Protein AF-A0A537GM13-F1 (afdb_monomer)

Sequence (65 aa):
MIHQLRIYEIFERNKAAFHDRFRDHAARIMRSYGFDIIAMWEGKTGQRTEFVYLLAWHDEQTMRL

pLDDT: mean 95.38, std 2.29, range [85.19, 98.06]

Foldseek 3Di:
DDKDKDKDWDDPVCVVVVVCCCVPPVVVVCVVVPWAWPDWDWDDDPPTIMTMTMTDDPDDVVVVD

Radius of gyration: 12.94 Å; Cα contacts (8 Å, |Δi|>4): 89; chains: 1; bounding box: 33×18×35 Å

Mean predicted aligned error: 2.63 Å

Nearest PDB structures (foldseek):
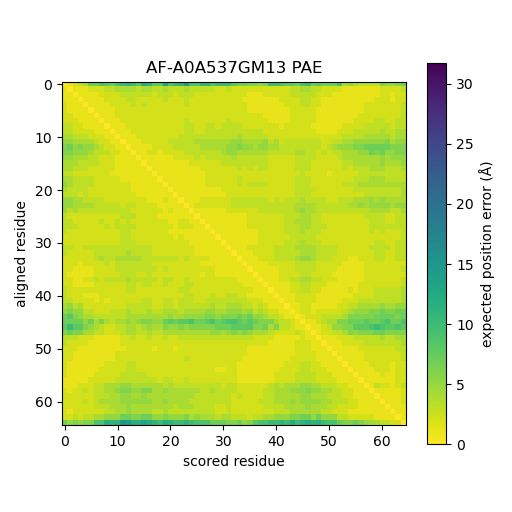  5k9f-assembly1_A  TM=7.605E-01  e=5.643E-02  Paraburkholderia xenovorans LB400
  6ra5-assembly1_B  TM=5.760E-01  e=1.161E-01  Homo sapiens
  6nuk-assembly1_A  TM=5.052E-01  e=4.250E-01  synthetic construct
  4n2p-assembly1_A  TM=4.326E-01  e=2.221E-01  Pyrococcus horikoshii OT3
  1zzi-assembly2_B  TM=4.750E-01  e=4.568E-01  Homo sapiens

Solvent-accessible surface area (backbone atoms only — not comparable to full-atom values): 3874 Å² total; per-residue (Å²): 110,45,78,48,80,45,80,40,85,48,51,85,96,49,40,66,63,50,51,51,48,38,66,77,43,47,54,57,54,42,44,78,73,70,48,40,75,78,47,75,52,80,45,73,61,89,92,44,39,28,46,34,37,33,33,53,32,74,48,68,70,75,70,71,110

Structure (mmCIF, N/CA/C/O backbone):
data_AF-A0A537GM13-F1
#
_entry.id   AF-A0A537GM13-F1
#
loop_
_atom_site.group_PDB
_atom_site.id
_atom_site.type_symbol
_atom_site.label_atom_id
_atom_site.label_alt_id
_atom_site.label_comp_id
_atom_site.label_asym_id
_atom_site.label_entity_id
_atom_site.label_seq_id
_atom_site.pdbx_PDB_ins_code
_atom_site.Cartn_x
_atom_site.Cartn_y
_atom_site.Cartn_z
_atom_site.occupancy
_atom_site.B_iso_or_equiv
_atom_site.auth_seq_id
_atom_site.auth_comp_id
_atom_site.auth_asym_id
_atom_site.auth_atom_id
_atom_site.pdbx_PDB_model_num
ATOM 1 N N . MET A 1 1 ? 17.497 -1.917 -6.381 1.00 88.44 1 MET A N 1
ATOM 2 C CA . MET A 1 1 ? 16.157 -2.323 -5.913 1.00 88.44 1 MET A CA 1
ATOM 3 C C . MET A 1 1 ? 15.933 -1.767 -4.520 1.00 88.44 1 MET A C 1
ATOM 5 O O . MET A 1 1 ? 16.737 -2.037 -3.635 1.00 88.44 1 MET A O 1
ATOM 9 N N . ILE A 1 2 ? 14.889 -0.959 -4.354 1.00 97.44 2 ILE A N 1
ATOM 10 C CA . ILE A 1 2 ? 14.529 -0.282 -3.104 1.00 97.44 2 ILE A CA 1
ATOM 11 C C . ILE A 1 2 ? 13.090 -0.648 -2.765 1.00 97.44 2 ILE A C 1
ATOM 13 O O . ILE A 1 2 ? 12.230 -0.645 -3.642 1.00 97.44 2 ILE A O 1
ATOM 17 N N . HIS A 1 3 ? 12.834 -0.940 -1.494 1.00 97.69 3 HIS A N 1
ATOM 18 C CA . HIS A 1 3 ? 11.493 -1.210 -0.994 1.00 97.69 3 HIS A CA 1
ATOM 19 C C . HIS A 1 3 ? 11.034 -0.043 -0.120 1.00 97.69 3 HIS A C 1
ATOM 21 O O . HIS A 1 3 ? 11.657 0.251 0.900 1.00 97.69 3 HIS A O 1
ATOM 27 N N . GLN A 1 4 ? 9.960 0.633 -0.527 1.00 97.94 4 GLN A N 1
ATOM 28 C CA . GLN A 1 4 ? 9.411 1.789 0.178 1.00 97.94 4 GLN A CA 1
ATOM 29 C C . GLN A 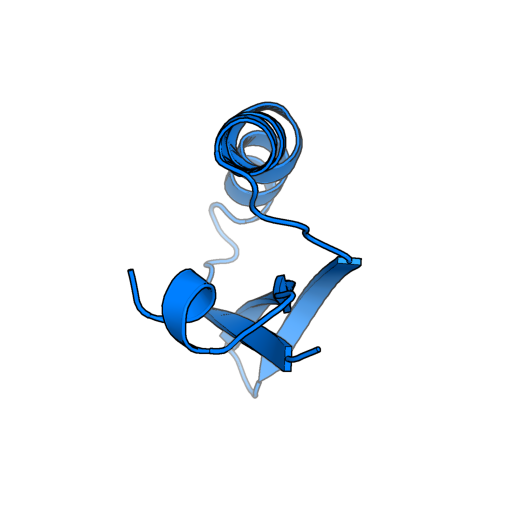1 4 ? 8.121 1.403 0.901 1.00 97.94 4 GLN A C 1
ATOM 31 O O . GLN A 1 4 ? 7.106 1.107 0.268 1.00 97.94 4 GLN A O 1
ATOM 36 N N . LEU A 1 5 ? 8.160 1.433 2.233 1.00 97.75 5 LEU A N 1
ATOM 37 C CA . LEU A 1 5 ? 6.998 1.193 3.083 1.00 97.75 5 LEU A CA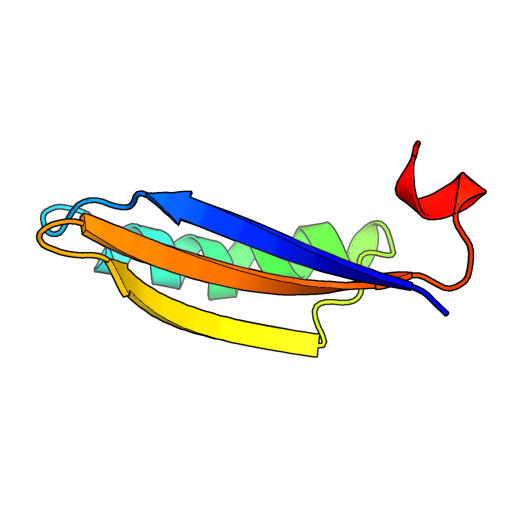 1
ATOM 38 C C . LEU A 1 5 ? 6.181 2.479 3.230 1.00 97.75 5 LEU A C 1
ATOM 40 O O . LEU A 1 5 ? 6.727 3.524 3.590 1.00 97.75 5 LEU A O 1
ATOM 44 N N . ARG A 1 6 ? 4.873 2.407 2.978 1.00 97.19 6 ARG A N 1
ATOM 45 C CA . ARG A 1 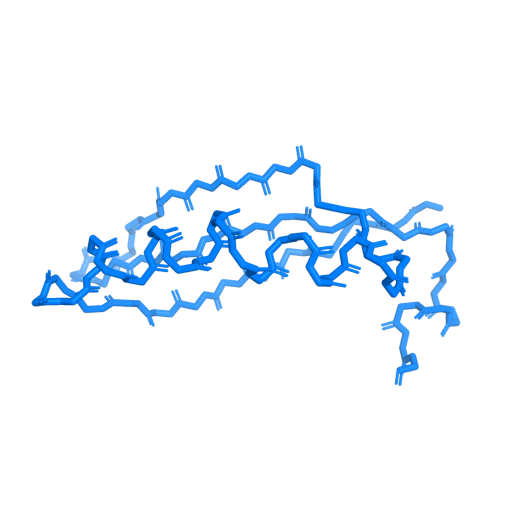6 ? 3.944 3.523 3.193 1.00 97.19 6 ARG A CA 1
ATOM 46 C C . ARG A 1 6 ? 2.867 3.095 4.181 1.00 97.19 6 ARG A C 1
ATOM 48 O O . ARG A 1 6 ? 2.247 2.050 4.001 1.00 97.19 6 ARG A O 1
ATOM 55 N N . ILE A 1 7 ? 2.677 3.904 5.222 1.00 96.75 7 ILE A N 1
ATOM 56 C CA . ILE A 1 7 ? 1.748 3.655 6.329 1.00 96.75 7 ILE A CA 1
ATOM 57 C C . ILE A 1 7 ? 0.844 4.877 6.456 1.00 96.75 7 ILE A C 1
ATOM 59 O O . ILE A 1 7 ? 1.332 5.999 6.599 1.00 96.75 7 ILE A O 1
ATOM 63 N N . TYR A 1 8 ? -0.465 4.656 6.404 1.00 95.81 8 TYR A N 1
ATOM 64 C CA . TYR A 1 8 ? -1.474 5.695 6.577 1.00 95.81 8 TYR A CA 1
ATOM 65 C C . TYR A 1 8 ? -2.446 5.288 7.673 1.00 95.81 8 TYR A C 1
ATOM 67 O O . TYR A 1 8 ? -2.947 4.169 7.658 1.00 95.81 8 TYR A O 1
ATOM 75 N N . GLU A 1 9 ? -2.768 6.195 8.590 1.00 96.38 9 GLU A N 1
ATOM 76 C CA . GLU A 1 9 ? -3.880 5.975 9.514 1.00 96.38 9 GLU A CA 1
ATOM 77 C C . GLU A 1 9 ? -5.211 6.045 8.749 1.00 96.38 9 GLU A C 1
ATOM 79 O O . GLU A 1 9 ? -5.453 6.970 7.969 1.00 96.38 9 GLU A O 1
ATOM 84 N N . ILE A 1 10 ? -6.075 5.058 8.979 1.00 96.31 10 ILE A N 1
ATOM 85 C CA . ILE A 1 10 ? -7.432 4.981 8.438 1.00 96.31 10 ILE A CA 1
ATOM 86 C C . ILE A 1 10 ? -8.437 4.811 9.581 1.00 96.31 10 ILE A C 1
ATOM 88 O O . ILE A 1 10 ? -8.123 4.273 10.641 1.00 96.31 10 ILE A O 1
ATOM 92 N N . PHE A 1 11 ? -9.672 5.271 9.376 1.00 95.38 11 PHE A N 1
ATOM 93 C CA . PHE A 1 11 ? -10.691 5.266 10.425 1.00 95.38 11 PHE A CA 1
ATOM 94 C C . PHE A 1 11 ? -11.703 4.140 10.224 1.00 95.38 11 PHE A C 1
ATOM 96 O O . PHE A 1 11 ? -12.192 3.906 9.122 1.00 95.38 11 PHE A O 1
ATOM 103 N N . GLU A 1 12 ? -12.109 3.498 11.319 1.00 92.12 12 GLU A N 1
ATOM 104 C CA . GLU A 1 12 ? -13.064 2.379 11.293 1.00 92.12 12 GLU A CA 1
ATOM 105 C C . GLU A 1 12 ? -14.367 2.714 10.556 1.00 92.12 12 GLU A C 1
ATOM 107 O O . GLU A 1 12 ? -14.862 1.910 9.771 1.00 92.12 12 GLU A O 1
ATOM 112 N N . ARG A 1 13 ? -14.879 3.942 10.721 1.00 95.81 13 ARG A N 1
ATOM 113 C CA . ARG A 1 13 ? -16.129 4.389 10.084 1.00 95.81 13 ARG A CA 1
ATOM 114 C C . ARG A 1 13 ? -16.116 4.340 8.552 1.00 95.81 13 ARG A C 1
ATOM 116 O O . ARG A 1 13 ? -17.183 4.314 7.952 1.00 95.81 13 ARG A O 1
ATOM 123 N N . ASN A 1 14 ? -14.945 4.402 7.914 1.00 93.19 14 ASN A N 1
ATOM 124 C CA . ASN A 1 14 ? -14.828 4.472 6.455 1.00 93.19 14 ASN A CA 1
ATOM 125 C C . ASN A 1 14 ? -13.778 3.522 5.859 1.00 93.19 14 ASN A C 1
ATOM 127 O O . ASN A 1 14 ? -13.542 3.584 4.652 1.00 93.19 14 ASN A O 1
ATOM 131 N N . LYS A 1 15 ? -13.180 2.625 6.655 1.00 94.19 15 LYS A N 1
ATOM 132 C CA . LYS A 1 15 ? -12.105 1.745 6.175 1.00 94.19 15 LYS A CA 1
ATOM 133 C C . LYS A 1 15 ? -12.522 0.828 5.032 1.00 94.19 15 LYS A C 1
ATOM 135 O O . LYS A 1 15 ? -11.755 0.656 4.096 1.00 94.19 15 LYS A O 1
ATOM 140 N N . ALA A 1 16 ? -13.741 0.286 5.069 1.00 94.94 16 ALA A N 1
ATOM 141 C CA . ALA A 1 16 ? -14.231 -0.601 4.014 1.00 94.94 16 ALA A CA 1
ATOM 142 C C . ALA A 1 16 ? -14.289 0.132 2.663 1.00 94.94 16 ALA A C 1
ATOM 144 O O . ALA A 1 16 ? -13.642 -0.277 1.704 1.00 94.94 16 ALA A O 1
ATOM 145 N N . ALA A 1 17 ? -14.947 1.296 2.634 1.00 96.31 17 ALA A N 1
ATOM 146 C CA . ALA A 1 17 ? -15.026 2.135 1.439 1.00 96.31 17 ALA A CA 1
ATOM 147 C C . ALA A 1 17 ? -13.644 2.617 0.959 1.00 96.31 17 ALA A C 1
ATOM 149 O O . ALA A 1 17 ? -13.415 2.758 -0.243 1.00 96.31 17 ALA A O 1
ATOM 150 N N . PHE A 1 18 ? -12.711 2.869 1.884 1.00 96.06 18 PHE A N 1
ATOM 151 C CA . PHE A 1 18 ? -11.328 3.193 1.542 1.00 96.06 18 PHE A CA 1
ATOM 152 C C . PHE A 1 18 ? -10.630 2.022 0.834 1.00 96.06 18 PHE A C 1
ATOM 154 O O . PHE A 1 18 ? -10.057 2.226 -0.238 1.00 96.06 18 PHE A O 1
ATOM 161 N N . HIS A 1 19 ? -10.705 0.813 1.400 1.00 93.81 19 HIS A N 1
ATOM 162 C CA . HIS A 1 19 ? -10.078 -0.388 0.841 1.00 93.81 19 HIS A CA 1
ATOM 163 C C . HIS A 1 19 ? -10.620 -0.715 -0.549 1.00 93.81 19 HIS A C 1
ATOM 165 O O . HIS A 1 19 ? -9.833 -0.967 -1.461 1.00 93.81 19 HIS A O 1
ATOM 171 N N . ASP A 1 20 ? -11.936 -0.645 -0.739 1.00 95.31 20 ASP A N 1
ATOM 172 C CA . ASP A 1 20 ? -12.561 -0.924 -2.036 1.00 95.31 20 ASP A CA 1
ATOM 173 C C . ASP A 1 20 ? -12.136 0.100 -3.088 1.00 95.31 20 ASP A C 1
ATOM 175 O O . ASP A 1 20 ? -11.653 -0.262 -4.161 1.00 95.31 20 ASP A O 1
ATOM 179 N N . ARG A 1 21 ? -12.160 1.396 -2.747 1.00 95.94 21 ARG A N 1
ATOM 180 C CA . ARG A 1 21 ? -11.674 2.439 -3.658 1.00 95.94 21 ARG A CA 1
ATOM 181 C C . ARG A 1 21 ? -10.192 2.265 -3.998 1.00 95.94 21 ARG A C 1
ATOM 183 O O . ARG A 1 21 ? -9.791 2.520 -5.138 1.00 95.94 21 ARG A O 1
ATOM 190 N N . PHE A 1 22 ? -9.363 1.874 -3.030 1.00 95.25 22 PHE A N 1
ATOM 191 C CA . PHE A 1 22 ? -7.940 1.674 -3.282 1.00 95.25 22 PHE A CA 1
ATOM 192 C C . PHE A 1 22 ? -7.708 0.493 -4.229 1.00 95.25 22 PHE A C 1
ATOM 194 O O . PHE A 1 22 ? -6.990 0.640 -5.219 1.00 95.25 22 PHE A O 1
ATOM 201 N N . ARG A 1 23 ? -8.362 -0.641 -3.962 1.00 90.50 23 ARG A N 1
ATOM 202 C CA . ARG A 1 23 ? -8.279 -1.870 -4.759 1.00 90.50 23 ARG A CA 1
ATOM 203 C C . ARG A 1 23 ? -8.763 -1.661 -6.194 1.00 90.50 23 ARG A C 1
ATOM 205 O O . ARG A 1 23 ? -8.038 -1.978 -7.134 1.00 90.50 23 ARG A O 1
ATOM 212 N N . ASP A 1 24 ? -9.949 -1.082 -6.356 1.00 93.62 24 ASP A N 1
ATOM 213 C CA . ASP A 1 24 ? -10.656 -1.066 -7.642 1.00 93.62 24 ASP A CA 1
ATOM 214 C C . ASP A 1 24 ? -10.215 0.101 -8.540 1.00 93.62 24 ASP A C 1
ATOM 216 O O . ASP A 1 24 ? -10.322 0.051 -9.772 1.00 93.62 24 ASP A O 1
ATOM 220 N N . HIS A 1 25 ? -9.670 1.163 -7.936 1.00 95.81 25 HIS A N 1
ATOM 221 C CA . HIS A 1 25 ? -9.297 2.377 -8.657 1.00 95.81 25 HIS A CA 1
ATOM 222 C C . HIS A 1 25 ? -7.836 2.770 -8.449 1.00 95.81 25 HIS A C 1
ATOM 224 O O . HIS A 1 25 ? -7.090 2.859 -9.427 1.00 95.81 25 HIS A O 1
ATOM 230 N N . ALA A 1 26 ? -7.413 3.028 -7.208 1.00 96.19 26 ALA A N 1
ATOM 231 C CA . ALA A 1 26 ? -6.116 3.660 -6.955 1.00 96.19 26 ALA A CA 1
ATOM 232 C C . ALA A 1 26 ? -4.937 2.774 -7.380 1.00 96.19 26 ALA A C 1
ATOM 234 O O . ALA A 1 26 ? -4.068 3.247 -8.106 1.00 96.19 26 ALA A O 1
ATOM 235 N N . ALA A 1 27 ? -4.942 1.489 -7.013 1.00 95.12 27 ALA A N 1
ATOM 236 C CA . ALA A 1 27 ? -3.880 0.547 -7.361 1.00 95.12 27 ALA A CA 1
ATOM 237 C C . ALA A 1 27 ? -3.697 0.430 -8.884 1.00 95.12 27 ALA A C 1
ATOM 239 O O . ALA A 1 27 ? -2.575 0.446 -9.389 1.00 95.12 27 ALA A O 1
ATOM 240 N N . ARG A 1 28 ? -4.804 0.402 -9.637 1.00 95.25 28 ARG A N 1
ATOM 241 C CA . ARG A 1 28 ? -4.780 0.382 -11.106 1.00 95.25 28 ARG A CA 1
ATOM 242 C C . ARG A 1 28 ? -4.176 1.660 -11.693 1.00 95.25 28 ARG A C 1
ATOM 244 O O . ARG A 1 28 ? -3.367 1.575 -12.613 1.00 95.25 28 ARG A O 1
ATOM 251 N N . ILE A 1 29 ? -4.561 2.827 -11.174 1.00 97.06 29 ILE A N 1
ATOM 252 C CA . ILE A 1 29 ? -4.019 4.123 -11.613 1.00 97.06 29 ILE A CA 1
ATOM 253 C C . ILE A 1 29 ? -2.523 4.201 -11.294 1.00 97.06 29 ILE A C 1
ATOM 255 O O . ILE A 1 29 ? -1.725 4.505 -12.174 1.00 97.06 29 ILE A O 1
ATOM 259 N N . MET A 1 30 ? -2.121 3.851 -10.074 1.00 96.44 30 MET A N 1
ATOM 260 C CA . MET A 1 30 ? -0.716 3.823 -9.660 1.00 96.44 30 MET A CA 1
ATOM 261 C C . MET A 1 30 ? 0.120 2.925 -10.579 1.00 96.44 30 MET A C 1
ATOM 263 O O . MET A 1 30 ? 1.161 3.355 -11.074 1.00 96.44 30 MET A O 1
ATOM 267 N N . ARG A 1 31 ? -0.381 1.729 -10.910 1.00 95.06 31 ARG A N 1
ATOM 268 C CA . ARG A 1 31 ? 0.293 0.823 -11.846 1.00 95.06 31 ARG A CA 1
ATOM 269 C C . ARG A 1 31 ? 0.511 1.451 -13.225 1.00 95.06 31 ARG A C 1
ATOM 271 O O . ARG A 1 31 ? 1.570 1.253 -13.810 1.00 95.06 31 ARG A O 1
ATOM 2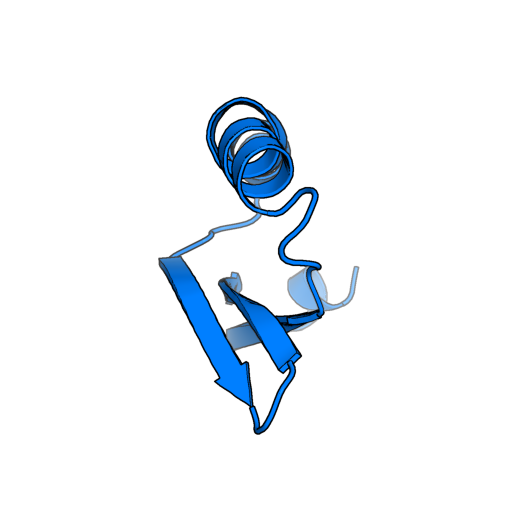78 N N . SER A 1 32 ? -0.444 2.237 -13.738 1.00 96.25 32 SER A N 1
ATOM 279 C CA . SER A 1 32 ? -0.274 2.937 -15.027 1.00 96.25 32 SER A CA 1
ATOM 280 C C . SER A 1 32 ? 0.819 4.012 -15.020 1.00 96.25 32 SER A C 1
ATOM 282 O O . SER A 1 32 ? 1.317 4.362 -16.084 1.00 96.25 32 SER A O 1
ATOM 284 N N . TYR A 1 33 ? 1.231 4.481 -13.840 1.00 94.50 33 TYR A N 1
ATOM 285 C CA . TYR A 1 33 ? 2.340 5.422 -13.657 1.00 94.50 33 TYR A CA 1
ATOM 286 C C . TYR A 1 33 ? 3.641 4.743 -13.195 1.00 94.50 33 TYR A C 1
ATOM 288 O O . TYR A 1 33 ? 4.568 5.427 -12.775 1.00 94.50 33 TYR A O 1
ATOM 296 N N . GLY A 1 34 ? 3.733 3.410 -13.266 1.00 94.06 34 GLY A N 1
ATOM 297 C CA . GLY A 1 34 ? 4.968 2.676 -12.963 1.00 94.06 34 GLY A CA 1
ATOM 298 C C . GLY A 1 34 ? 5.204 2.374 -11.481 1.00 94.06 34 GLY A C 1
ATOM 299 O O . GLY A 1 34 ? 6.284 1.913 -11.125 1.00 94.06 34 GLY A O 1
ATOM 300 N N . PHE A 1 35 ? 4.210 2.584 -10.617 1.00 96.38 35 PHE A N 1
ATOM 301 C CA . PHE A 1 35 ? 4.290 2.158 -9.220 1.00 96.3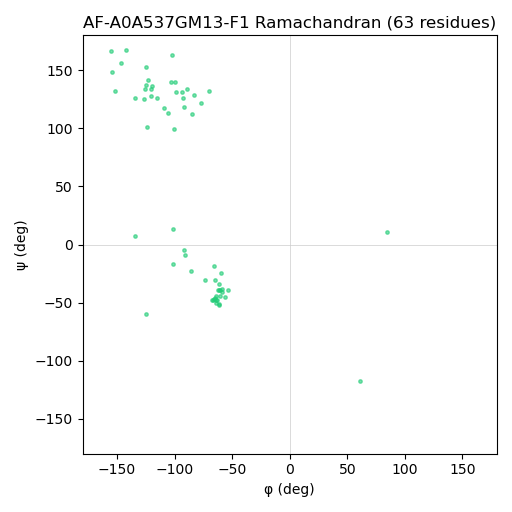8 35 PHE A CA 1
ATOM 302 C C . PHE A 1 35 ? 4.045 0.649 -9.116 1.00 96.38 35 PHE A C 1
ATOM 304 O O . PHE A 1 35 ? 2.971 0.166 -9.490 1.00 96.38 35 PHE A O 1
ATOM 311 N N . ASP A 1 36 ? 5.008 -0.083 -8.559 1.00 96.69 36 ASP A N 1
ATOM 312 C CA . ASP A 1 36 ? 4.904 -1.526 -8.331 1.00 96.69 36 ASP A CA 1
ATOM 313 C C . ASP A 1 36 ? 4.552 -1.827 -6.868 1.00 96.69 36 ASP A C 1
ATOM 315 O O . ASP A 1 36 ? 5.408 -1.770 -5.986 1.00 96.69 36 ASP A O 1
ATOM 319 N N . ILE A 1 37 ? 3.272 -2.096 -6.591 1.00 96.94 37 ILE A N 1
ATOM 320 C CA . ILE A 1 37 ? 2.795 -2.486 -5.256 1.00 96.94 37 ILE A CA 1
ATOM 321 C C . ILE A 1 37 ? 2.976 -3.996 -5.099 1.00 96.94 37 ILE A C 1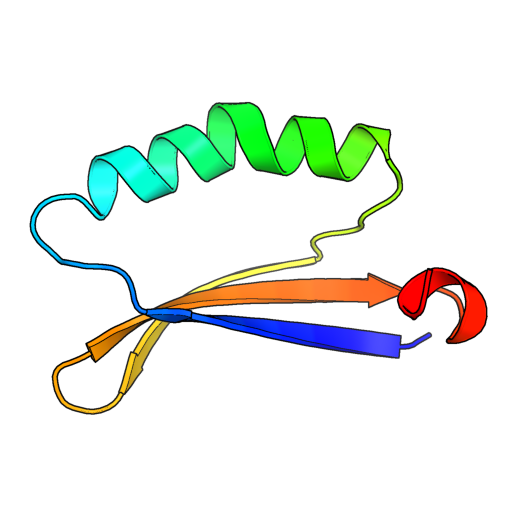
ATOM 323 O O . ILE A 1 37 ? 2.253 -4.773 -5.721 1.00 96.94 37 ILE A O 1
ATOM 327 N N . ILE A 1 38 ? 3.884 -4.408 -4.214 1.00 97.06 38 ILE A N 1
ATOM 328 C CA . ILE A 1 38 ? 4.238 -5.825 -4.024 1.00 97.06 38 ILE A CA 1
ATOM 329 C C . ILE A 1 38 ? 3.590 -6.467 -2.792 1.00 97.06 38 ILE A C 1
ATOM 331 O O . ILE A 1 38 ? 3.534 -7.689 -2.684 1.00 97.06 38 ILE A O 1
ATOM 335 N N . ALA A 1 39 ? 3.092 -5.659 -1.854 1.00 96.75 39 ALA A N 1
ATOM 336 C CA . ALA A 1 39 ? 2.363 -6.131 -0.681 1.00 96.75 39 ALA A CA 1
ATOM 337 C C . ALA A 1 39 ? 1.416 -5.046 -0.162 1.00 96.75 39 ALA A C 1
ATOM 339 O O . ALA A 1 39 ? 1.715 -3.856 -0.265 1.00 96.75 39 ALA A O 1
ATOM 340 N N . MET A 1 40 ? 0.288 -5.461 0.416 1.00 96.31 40 MET A N 1
ATOM 341 C CA . MET A 1 40 ? -0.722 -4.574 0.991 1.00 96.31 40 MET A CA 1
ATOM 342 C C . MET A 1 40 ? -1.465 -5.287 2.125 1.00 96.31 40 MET A C 1
ATOM 344 O O . MET A 1 40 ? -1.892 -6.428 1.949 1.00 96.31 40 MET A O 1
ATOM 348 N N . TRP A 1 41 ? -1.616 -4.635 3.278 1.00 95.56 41 TRP A N 1
ATOM 349 C CA . TRP A 1 41 ? -2.301 -5.191 4.447 1.00 95.56 41 TRP A CA 1
ATOM 350 C C . TRP A 1 41 ? -2.855 -4.101 5.375 1.00 95.56 41 TRP A C 1
ATOM 352 O O . TRP A 1 41 ? -2.525 -2.920 5.259 1.00 95.56 41 TRP A O 1
ATOM 362 N N . GLU A 1 42 ? -3.717 -4.513 6.305 1.00 96.44 42 GLU A N 1
ATOM 363 C CA . GLU A 1 42 ? -4.161 -3.677 7.423 1.00 96.44 42 GLU A CA 1
ATOM 364 C C . GLU A 1 42 ? -3.252 -3.936 8.632 1.00 96.44 42 GLU A C 1
ATOM 366 O O . GLU A 1 42 ? -3.045 -5.083 9.035 1.00 96.44 42 GLU A O 1
ATOM 371 N N . GLY A 1 43 ? -2.682 -2.870 9.186 1.00 95.56 43 GLY A N 1
ATOM 372 C CA . GLY A 1 43 ? -1.906 -2.877 10.421 1.00 95.56 43 GLY A CA 1
ATOM 373 C C . GLY A 1 43 ? -2.714 -2.333 11.597 1.00 95.56 43 GLY A C 1
ATOM 374 O O . GLY A 1 43 ? -3.730 -1.656 11.420 1.00 95.56 43 GLY A O 1
ATOM 375 N N . LYS A 1 44 ? -2.247 -2.611 12.816 1.00 95.19 44 LYS A N 1
ATOM 376 C CA . LYS A 1 44 ? -2.755 -1.974 14.034 1.00 95.19 44 LYS A CA 1
ATOM 377 C C . LYS A 1 44 ? -1.607 -1.531 14.926 1.00 95.19 44 LYS A C 1
ATOM 379 O O . LYS A 1 44 ? -0.796 -2.359 15.337 1.00 95.19 44 LYS A O 1
ATOM 384 N N . THR A 1 45 ? -1.619 -0.253 15.294 1.00 92.69 45 THR A N 1
ATOM 385 C CA . THR A 1 45 ? -0.659 0.345 16.228 1.00 92.69 45 THR A CA 1
ATOM 386 C C . THR A 1 45 ? -1.425 0.998 17.373 1.00 92.69 45 THR A C 1
ATOM 388 O O . THR A 1 45 ? -1.997 2.084 17.245 1.00 92.69 45 THR A O 1
ATOM 391 N N . GLY A 1 46 ? -1.488 0.310 18.516 1.00 92.44 46 GLY A N 1
ATOM 392 C CA . GLY A 1 46 ? -2.339 0.720 19.634 1.00 92.44 46 GLY A CA 1
ATOM 393 C C . GLY A 1 46 ? -3.818 0.733 19.232 1.00 92.44 46 GLY A C 1
ATOM 394 O O . GLY A 1 46 ? -4.375 -0.306 18.889 1.00 92.44 46 GLY A O 1
ATOM 395 N N . GLN A 1 47 ? -4.448 1.911 19.276 1.00 90.94 47 GLN A N 1
ATOM 396 C CA . GLN A 1 47 ? -5.852 2.110 18.877 1.00 90.94 47 GLN A CA 1
ATOM 397 C C . GLN A 1 47 ? -6.023 2.504 17.400 1.00 90.94 47 GLN A C 1
ATOM 399 O O . GLN A 1 47 ? -7.151 2.650 16.935 1.00 90.94 47 GLN A O 1
ATOM 404 N N . ARG A 1 48 ? -4.925 2.714 16.664 1.00 93.81 48 ARG A N 1
ATOM 405 C CA . ARG A 1 48 ? -4.965 3.163 15.270 1.00 93.81 48 ARG A CA 1
ATOM 406 C C . ARG A 1 48 ? -5.024 1.970 14.332 1.00 93.81 48 ARG A C 1
ATOM 408 O O . ARG A 1 48 ? -4.240 1.030 14.477 1.00 93.81 48 ARG A O 1
ATOM 415 N N . THR A 1 49 ? -5.919 2.047 13.357 1.00 96.56 49 THR A N 1
ATOM 416 C CA . THR A 1 49 ? -5.951 1.134 12.215 1.00 96.56 49 THR A CA 1
ATOM 417 C C . THR A 1 49 ? -5.153 1.768 11.084 1.00 96.56 49 THR A C 1
ATOM 419 O O . THR A 1 49 ? -5.323 2.947 10.774 1.00 96.56 49 THR A O 1
ATOM 422 N N . GLU A 1 50 ? -4.253 1.001 10.484 1.00 97.31 50 GLU A N 1
ATOM 423 C CA . GLU A 1 50 ? -3.313 1.492 9.484 1.00 97.31 50 GLU A CA 1
ATOM 424 C C . GLU A 1 50 ? -3.513 0.764 8.161 1.00 97.31 50 GLU A C 1
ATOM 426 O O . GLU A 1 50 ? -3.639 -0.456 8.111 1.00 97.31 50 GLU A O 1
ATOM 431 N N . PHE A 1 51 ? -3.500 1.515 7.070 1.00 97.44 51 PHE A N 1
ATOM 432 C CA . PHE A 1 51 ? -3.354 0.976 5.734 1.00 97.44 51 PHE A CA 1
ATOM 433 C C . PHE A 1 51 ? -1.879 0.962 5.358 1.00 97.44 51 PHE A C 1
ATOM 435 O O . PHE A 1 51 ? -1.242 2.020 5.287 1.00 97.44 51 PHE A O 1
ATOM 442 N N . VAL A 1 52 ? -1.346 -0.232 5.115 1.00 97.38 52 VAL A N 1
ATOM 443 C CA . VAL A 1 52 ? 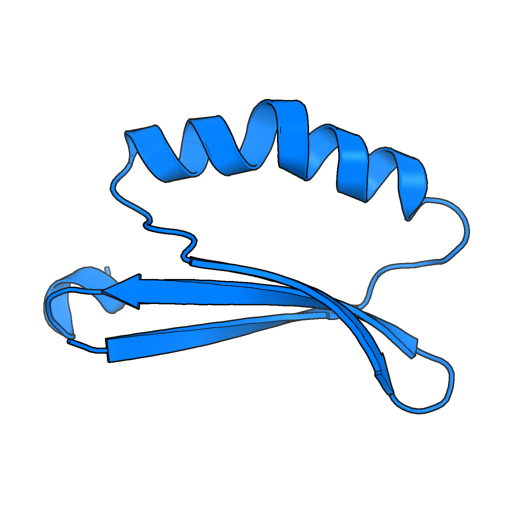0.072 -0.437 4.847 1.00 97.38 52 VAL A CA 1
ATOM 444 C C . VAL A 1 52 ? 0.259 -1.064 3.477 1.00 97.38 52 VAL A C 1
ATOM 446 O O . VAL A 1 52 ? -0.410 -2.037 3.130 1.00 97.38 52 VAL A O 1
ATOM 449 N N . TYR A 1 53 ? 1.190 -0.525 2.695 1.00 97.50 53 TYR A N 1
ATOM 450 C CA . TYR A 1 53 ? 1.625 -1.157 1.455 1.00 97.50 53 TYR A CA 1
ATOM 451 C C . TYR A 1 53 ? 3.104 -0.911 1.173 1.00 97.50 53 TYR A C 1
ATOM 453 O O . TYR A 1 53 ? 3.710 0.050 1.658 1.00 97.50 53 TYR A O 1
ATOM 461 N N . LEU A 1 54 ? 3.680 -1.815 0.384 1.00 97.88 54 LEU A N 1
ATOM 462 C CA . LEU A 1 54 ? 5.087 -1.821 0.011 1.00 97.88 54 LEU A CA 1
ATOM 463 C C . LEU A 1 54 ? 5.219 -1.592 -1.492 1.00 97.88 54 LEU A C 1
ATOM 465 O O . LEU A 1 54 ? 4.623 -2.324 -2.285 1.00 97.88 54 LEU A O 1
ATOM 469 N N . LEU A 1 55 ? 6.010 -0.589 -1.863 1.00 97.75 55 LEU A N 1
ATOM 470 C CA . LEU A 1 55 ? 6.392 -0.332 -3.247 1.00 97.75 55 LEU A CA 1
ATOM 471 C C . LEU A 1 55 ? 7.784 -0.884 -3.533 1.00 97.75 55 LEU A C 1
ATOM 473 O O . LEU A 1 55 ? 8.687 -0.725 -2.708 1.00 97.75 55 LEU A O 1
ATOM 477 N N . ALA A 1 56 ? 7.963 -1.476 -4.709 1.00 98.06 56 ALA A N 1
ATOM 478 C CA . ALA A 1 56 ? 9.268 -1.808 -5.258 1.00 98.06 56 ALA A CA 1
ATOM 479 C C . ALA A 1 56 ? 9.701 -0.744 -6.275 1.00 98.06 56 ALA A C 1
ATOM 481 O O . ALA A 1 56 ? 8.955 -0.376 -7.179 1.00 98.06 56 ALA A O 1
ATOM 482 N N . TRP A 1 57 ? 10.936 -0.271 -6.133 1.00 97.56 57 TRP A N 1
ATOM 483 C CA . TRP A 1 57 ? 11.566 0.687 -7.034 1.00 97.56 57 TRP A CA 1
ATOM 484 C C . TRP A 1 57 ? 12.862 0.109 -7.592 1.00 97.56 57 TRP A C 1
ATOM 486 O O . TRP A 1 57 ? 13.632 -0.550 -6.880 1.00 97.56 57 TRP A O 1
ATOM 496 N N . HIS A 1 58 ? 13.130 0.370 -8.869 1.00 95.88 58 HIS A N 1
ATOM 497 C CA . HIS A 1 58 ? 14.369 -0.074 -9.502 1.00 95.88 58 HIS A CA 1
ATOM 498 C C . HIS A 1 58 ? 15.585 0.663 -8.911 1.00 95.88 58 HIS A C 1
ATOM 500 O O . HIS A 1 58 ? 16.546 0.022 -8.462 1.00 95.88 58 HIS A O 1
ATOM 506 N N . ASP A 1 59 ? 15.475 1.988 -8.803 1.00 95.69 59 ASP A N 1
ATOM 507 C CA . ASP A 1 59 ? 16.503 2.913 -8.331 1.00 95.69 59 ASP A CA 1
ATOM 508 C C . ASP A 1 59 ? 15.914 4.054 -7.476 1.00 95.69 59 ASP A C 1
ATOM 510 O O . ASP A 1 59 ? 14.701 4.263 -7.401 1.00 95.69 59 ASP A O 1
ATOM 514 N N . GLU A 1 60 ? 16.799 4.780 -6.792 1.00 95.94 60 GLU A N 1
ATOM 515 C CA . GLU A 1 60 ? 16.433 5.873 -5.886 1.00 95.94 60 GLU A CA 1
ATOM 516 C C . GLU A 1 60 ? 15.970 7.133 -6.619 1.00 95.94 60 GLU A C 1
ATOM 518 O O . GLU A 1 60 ? 15.138 7.874 -6.095 1.00 95.94 60 GLU A O 1
ATOM 523 N N . GLN A 1 61 ? 16.499 7.380 -7.818 1.00 95.81 61 GLN A N 1
ATOM 524 C CA . GLN A 1 61 ? 16.147 8.558 -8.597 1.00 95.81 61 GLN A CA 1
ATOM 525 C C . GLN A 1 61 ? 14.662 8.511 -8.958 1.00 95.81 61 GLN A C 1
ATOM 527 O O . GLN A 1 61 ? 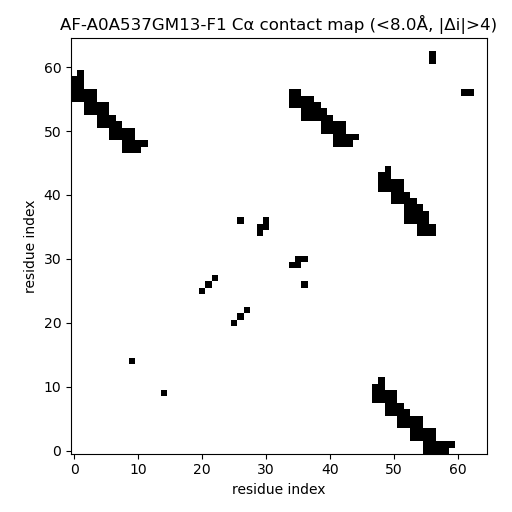13.949 9.469 -8.687 1.00 95.81 61 GLN A O 1
ATOM 532 N N . THR A 1 62 ? 14.186 7.372 -9.463 1.00 94.25 62 THR A N 1
ATOM 533 C CA . THR A 1 62 ? 12.780 7.127 -9.798 1.00 94.25 62 THR A CA 1
ATOM 534 C C . THR A 1 62 ? 11.874 7.218 -8.568 1.00 94.25 62 THR A C 1
ATOM 536 O O . THR A 1 62 ? 10.792 7.785 -8.654 1.00 94.25 62 THR A O 1
ATOM 539 N N . MET A 1 63 ? 12.316 6.716 -7.409 1.00 94.44 63 MET A N 1
ATOM 540 C CA . MET A 1 63 ? 11.545 6.784 -6.156 1.00 94.44 63 MET A CA 1
ATOM 541 C C . MET A 1 63 ? 11.327 8.223 -5.651 1.00 94.44 63 MET A C 1
ATOM 543 O O . MET A 1 63 ? 10.350 8.483 -4.948 1.00 94.44 63 MET A O 1
ATOM 547 N N . ARG A 1 64 ? 12.269 9.136 -5.923 1.00 92.62 64 ARG A N 1
ATOM 548 C CA . ARG A 1 64 ? 12.270 10.508 -5.386 1.00 92.62 64 ARG A CA 1
ATOM 549 C C . ARG A 1 64 ? 11.552 11.534 -6.275 1.00 92.62 64 ARG A C 1
ATOM 551 O O . ARG A 1 64 ? 11.415 12.673 -5.826 1.00 92.62 64 ARG A O 1
ATOM 558 N N . LEU A 1 65 ? 11.160 11.162 -7.497 1.00 85.19 65 LEU A N 1
ATOM 559 C CA . LEU A 1 65 ? 10.374 12.004 -8.413 1.00 85.19 65 LEU A CA 1
ATOM 560 C C . LEU A 1 65 ? 8.938 12.191 -7.903 1.00 85.19 65 LEU A C 1
ATOM 562 O O . LEU A 1 65 ? 8.432 13.326 -8.045 1.00 85.19 65 LEU A O 1
#

Secondary structure (DSSP, 8-state):
-EEEEEEEEE-TTTHHHHHHHIIIIIHHHHHHTT-EEEEEEEEEETTEEEEEEEEEES-HHHHH-